Protein AF-A0A660PAE7-F1 (afdb_monomer_lite)

pLDDT: mean 78.56, std 19.28, range [38.31, 96.44]

Foldseek 3Di:
DDDDDDDDPPVPDDDPPPVVVVVVVVVVVVLVVQLVVQLVVQLVVQVVVVVPDDDPPVPDPDPVVVVVVSVVSSVVSSVVSVPVD

Sequence (85 aa):
MNITAVETASSCLQPKETEDESRKAKLAKFKKACQDFESIFLYYMLKTMRSATVKSSLLGNGLGSEIFTQIFDEGLAEKLAESGQ

Secondary structure (DSSP, 8-state):
----------------HHHHHHHHHHHHHHHHHHHHHHHHHHHHHHHHHHHSS---TTS---HHHHHHHHHHHHHHHHHHHHH--

Structure (mmCIF, N/CA/C/O backbone):
data_AF-A0A660PAE7-F1
#
_entry.id   AF-A0A660PAE7-F1
#
loop_
_atom_site.group_PDB
_atom_site.id
_atom_site.type_symbol
_atom_site.label_atom_id
_atom_site.label_alt_id
_atom_site.label_comp_id
_atom_site.label_asym_id
_atom_site.label_entity_id
_atom_site.label_seq_id
_atom_site.pdbx_PDB_ins_code
_atom_site.Cartn_x
_atom_site.Cartn_y
_atom_site.Cartn_z
_atom_site.occupancy
_atom_site.B_iso_or_equiv
_atom_site.auth_seq_id
_atom_site.auth_comp_id
_atom_site.auth_asym_id
_atom_site.auth_atom_id
_atom_site.pdbx_PDB_model_num
ATOM 1 N N . MET A 1 1 ? -38.145 14.696 67.285 1.00 39.66 1 MET A N 1
ATOM 2 C CA . MET A 1 1 ? -37.125 13.853 66.630 1.00 39.66 1 MET A CA 1
ATOM 3 C C . MET A 1 1 ? -37.086 14.251 65.168 1.00 39.66 1 MET A C 1
ATOM 5 O O . MET A 1 1 ? -37.997 13.910 64.431 1.00 39.66 1 MET A O 1
ATOM 9 N N . ASN A 1 2 ? -36.079 15.027 64.786 1.00 39.75 2 ASN A N 1
ATOM 10 C CA . ASN A 1 2 ? -35.701 15.268 63.393 1.00 39.75 2 ASN A CA 1
ATOM 11 C C . ASN A 1 2 ? -34.443 14.416 63.185 1.00 39.75 2 ASN A C 1
ATOM 13 O O . ASN A 1 2 ? -33.684 14.357 64.148 1.00 39.75 2 ASN A O 1
ATOM 17 N N . ILE A 1 3 ? -34.240 13.739 62.047 1.00 41.66 3 ILE A N 1
ATOM 18 C CA . ILE A 1 3 ? -33.328 14.114 60.939 1.00 41.66 3 ILE A CA 1
ATOM 19 C C . ILE A 1 3 ? -33.657 13.200 59.736 1.00 41.66 3 ILE A C 1
ATOM 21 O O . ILE A 1 3 ? -34.045 12.047 59.891 1.00 41.66 3 ILE A O 1
ATOM 25 N N . THR A 1 4 ? -33.553 13.778 58.548 1.00 48.97 4 THR A N 1
ATOM 26 C CA . THR A 1 4 ? -33.767 13.265 57.191 1.00 48.97 4 THR A CA 1
ATOM 27 C C . THR A 1 4 ? -32.601 12.455 56.602 1.00 48.97 4 THR A C 1
ATOM 29 O O . THR A 1 4 ? -31.450 12.728 56.922 1.00 48.97 4 THR A O 1
ATOM 32 N N . ALA A 1 5 ? -32.957 11.678 55.566 1.00 42.81 5 ALA A N 1
ATOM 33 C CA . ALA A 1 5 ? -32.216 11.387 54.325 1.00 42.81 5 ALA A CA 1
ATOM 34 C C . ALA A 1 5 ? -31.254 10.182 54.274 1.00 42.81 5 ALA A C 1
ATOM 36 O O . ALA A 1 5 ? -30.625 9.836 55.265 1.00 42.81 5 ALA A O 1
ATOM 37 N N . VAL A 1 6 ? -31.108 9.676 53.028 1.00 43.53 6 VAL A N 1
ATOM 38 C CA . VAL A 1 6 ? -30.015 8.827 52.496 1.00 43.53 6 VAL A CA 1
ATOM 39 C C . VAL A 1 6 ? -30.243 7.317 52.770 1.00 43.53 6 VAL A C 1
ATOM 41 O O . VAL A 1 6 ? -30.508 6.940 53.897 1.00 43.53 6 VAL A O 1
ATOM 44 N N . GLU A 1 7 ? -30.278 6.362 51.827 1.00 44.12 7 GLU A N 1
ATOM 45 C CA . GLU A 1 7 ? -29.612 6.213 50.527 1.00 44.12 7 GLU A CA 1
ATOM 46 C C . GLU A 1 7 ? -30.256 5.056 49.710 1.00 44.12 7 GLU A C 1
ATOM 48 O O . GLU A 1 7 ? -30.685 4.048 50.265 1.00 44.12 7 GLU A O 1
ATOM 53 N N . THR A 1 8 ? -30.299 5.231 48.384 1.00 43.91 8 THR A N 1
ATOM 54 C CA . THR A 1 8 ? -30.129 4.211 47.319 1.00 43.91 8 THR A CA 1
ATOM 55 C C . THR A 1 8 ? -30.994 2.936 47.276 1.00 43.91 8 THR A C 1
ATOM 57 O O . THR A 1 8 ? -30.547 1.827 47.546 1.00 43.91 8 THR A O 1
ATOM 60 N N . ALA A 1 9 ? -32.148 3.045 46.609 1.00 42.12 9 ALA A N 1
ATOM 61 C CA . ALA A 1 9 ? -32.619 1.996 45.692 1.00 42.12 9 ALA A CA 1
ATOM 62 C C . ALA A 1 9 ? -32.310 2.400 44.237 1.00 42.12 9 ALA A C 1
ATOM 64 O O . ALA A 1 9 ? -33.196 2.559 43.403 1.00 42.12 9 ALA A O 1
ATOM 65 N N . SER A 1 10 ? -31.023 2.612 43.944 1.00 46.56 10 SER A N 1
ATOM 66 C CA . SER A 1 10 ? -30.496 2.721 42.577 1.00 46.56 10 SER A CA 1
ATOM 67 C C . SER A 1 10 ? -30.081 1.323 42.111 1.00 46.56 10 SER A C 1
ATOM 69 O O . SER A 1 10 ? -28.900 1.030 41.953 1.00 46.56 10 SER A O 1
ATOM 71 N N . SER A 1 11 ? -31.042 0.403 41.982 1.00 50.56 11 SER A N 1
ATOM 72 C CA . SER A 1 11 ? -30.752 -0.991 41.605 1.00 50.56 11 SER A CA 1
ATOM 73 C C . SER A 1 11 ? -30.828 -1.256 40.097 1.00 50.56 11 SER A C 1
ATOM 75 O O . SER A 1 11 ? -30.896 -2.414 39.696 1.00 50.56 11 SER A O 1
ATOM 77 N N . CYS A 1 12 ? -30.827 -0.226 39.245 1.00 38.31 12 CYS A N 1
ATOM 78 C CA . CYS A 1 12 ? -31.034 -0.404 37.801 1.00 38.31 12 CYS A CA 1
ATOM 79 C C . CYS A 1 12 ? -30.032 0.345 36.907 1.00 38.31 12 CYS A C 1
ATOM 81 O O . CYS A 1 12 ? -30.394 0.772 35.815 1.00 38.31 12 CYS A O 1
ATOM 83 N N . LEU A 1 13 ? -28.769 0.476 37.316 1.00 55.03 13 LEU A N 1
ATOM 84 C CA . LEU A 1 13 ? -27.683 0.882 36.412 1.00 55.03 13 LEU A CA 1
ATOM 85 C C . LEU A 1 13 ? -26.593 -0.188 36.436 1.00 55.03 13 LEU A C 1
ATOM 87 O O . LEU A 1 13 ? -25.602 -0.103 37.152 1.00 55.03 13 LEU A O 1
ATOM 91 N N . GLN A 1 14 ? -26.836 -1.246 35.664 1.00 45.94 14 GLN A N 1
ATOM 92 C CA . GLN A 1 14 ? -25.815 -2.230 35.322 1.00 45.94 14 GLN A CA 1
ATOM 93 C C . GLN A 1 14 ? -24.766 -1.565 34.406 1.00 45.94 14 GLN A C 1
ATOM 95 O O . GLN A 1 14 ? -25.152 -0.848 33.476 1.00 45.94 14 GLN A O 1
ATOM 100 N N . PRO A 1 15 ? -23.459 -1.779 34.640 1.00 47.34 15 PRO A N 1
ATOM 101 C CA . PRO A 1 15 ? -22.389 -1.144 33.874 1.00 47.34 15 PRO A CA 1
ATOM 102 C C . PRO A 1 15 ? -22.385 -1.659 32.426 1.00 47.34 15 PRO A C 1
ATOM 104 O O . PRO A 1 15 ? -22.013 -2.799 32.171 1.00 47.34 15 PRO A O 1
ATOM 107 N N . LYS A 1 16 ? -22.796 -0.818 31.467 1.00 56.28 16 LYS A N 1
ATOM 108 C CA . LYS A 1 16 ? -22.750 -1.107 30.015 1.00 56.28 16 LYS A CA 1
ATOM 109 C C . LYS A 1 16 ? -21.416 -0.744 29.347 1.00 56.28 16 LYS A C 1
ATOM 111 O O . LYS A 1 16 ? -21.207 -1.027 28.173 1.00 56.28 16 LYS A O 1
ATOM 116 N N . GLU A 1 17 ? -20.501 -0.128 30.084 1.00 55.84 17 GLU A N 1
ATOM 117 C CA . GLU A 1 17 ? -19.349 0.572 29.506 1.00 55.84 17 GLU A CA 1
ATOM 118 C C . GLU A 1 17 ? -18.219 -0.364 29.030 1.00 55.84 17 GLU A C 1
ATOM 120 O O . GLU A 1 17 ? -17.448 0.006 28.151 1.00 55.84 17 GLU A O 1
ATOM 125 N N . THR A 1 18 ? -18.132 -1.605 29.522 1.00 61.38 18 THR A N 1
ATOM 126 C CA . THR A 1 18 ? -17.062 -2.552 29.137 1.00 61.38 18 THR A CA 1
ATOM 127 C C . THR A 1 18 ? -17.363 -3.338 27.855 1.00 61.38 18 THR A C 1
ATOM 129 O O . THR A 1 18 ? -16.450 -3.648 27.083 1.00 61.38 18 THR A O 1
ATOM 132 N N . GLU A 1 19 ? -18.633 -3.648 27.584 1.00 65.19 19 GLU A N 1
ATOM 133 C CA . GLU A 1 19 ? -19.041 -4.385 26.380 1.00 65.19 19 GLU A CA 1
ATOM 134 C C . GLU A 1 19 ? -19.000 -3.510 25.122 1.00 65.19 19 GLU A C 1
ATOM 136 O O . GLU A 1 19 ? -18.592 -3.978 24.053 1.00 65.19 19 GLU A O 1
ATOM 141 N N . ASP A 1 20 ? -19.354 -2.229 25.245 1.00 74.06 20 ASP A N 1
ATOM 142 C CA . ASP A 1 20 ? -19.326 -1.288 24.125 1.00 74.06 20 ASP A CA 1
ATOM 143 C C . ASP A 1 20 ? -17.900 -0.958 23.667 1.00 74.06 20 ASP A C 1
ATOM 145 O O . ASP A 1 20 ? -17.644 -0.907 22.461 1.00 74.06 20 ASP A O 1
ATOM 149 N N . GLU A 1 21 ? -16.945 -0.826 24.590 1.00 79.38 21 GLU A N 1
ATOM 150 C CA . GLU A 1 21 ? -15.529 -0.641 24.243 1.00 79.38 21 GLU A CA 1
ATOM 151 C C . GLU A 1 21 ? -14.934 -1.895 23.580 1.00 79.38 21 GLU A C 1
ATOM 153 O O . GLU A 1 21 ? -14.241 -1.803 22.562 1.00 79.38 21 GLU A O 1
ATOM 158 N N . SER A 1 22 ? -15.294 -3.092 24.060 1.00 86.81 22 SER A N 1
ATOM 159 C CA . SER A 1 22 ? -14.933 -4.364 23.411 1.00 86.81 22 SER A CA 1
ATOM 160 C C . SER A 1 22 ? -15.497 -4.465 21.987 1.00 86.81 22 SER A C 1
ATOM 162 O O . SER A 1 22 ? -14.809 -4.903 21.057 1.00 86.81 22 SER A O 1
ATOM 164 N N . ARG A 1 23 ? -16.738 -4.011 21.778 1.00 90.56 23 ARG A N 1
ATOM 165 C CA . ARG A 1 23 ? -17.392 -3.984 20.464 1.00 90.56 23 ARG A CA 1
ATOM 166 C C . ARG A 1 23 ? -16.739 -2.978 19.515 1.00 90.56 23 ARG A C 1
ATOM 168 O O . ARG A 1 23 ? -16.464 -3.340 18.371 1.00 90.56 23 ARG A O 1
ATOM 175 N N . LYS A 1 24 ? -16.428 -1.762 19.976 1.00 91.75 24 LYS A N 1
ATOM 176 C CA . LYS A 1 24 ? -15.684 -0.760 19.188 1.00 91.75 24 LYS A CA 1
ATOM 177 C C . LYS A 1 24 ? -14.301 -1.272 18.793 1.00 91.75 24 LYS A C 1
ATOM 179 O O . LYS A 1 24 ? -13.930 -1.165 17.627 1.00 91.75 24 LYS A O 1
ATOM 184 N N . ALA A 1 25 ? -13.574 -1.899 19.717 1.00 91.12 25 ALA A N 1
ATOM 185 C CA . ALA A 1 25 ? -12.264 -2.480 19.431 1.00 91.12 25 ALA A CA 1
ATOM 186 C C . ALA A 1 25 ? -12.340 -3.599 18.375 1.00 91.12 25 ALA A C 1
ATOM 188 O O . ALA A 1 25 ? -11.487 -3.679 17.489 1.00 91.12 25 ALA A O 1
ATOM 189 N N . LYS A 1 26 ? -13.376 -4.446 18.423 1.00 93.06 26 LYS A N 1
ATOM 190 C CA . LYS A 1 26 ? -13.629 -5.471 17.393 1.00 93.06 26 LYS A CA 1
ATOM 191 C C . LYS A 1 26 ? -13.971 -4.852 16.037 1.00 93.06 26 LYS A C 1
ATOM 193 O O . LYS A 1 26 ? -13.426 -5.290 15.028 1.00 93.06 26 LYS A O 1
ATOM 198 N N . LEU A 1 27 ? -14.815 -3.820 16.010 1.00 93.00 27 LEU A N 1
ATOM 199 C CA . LEU A 1 27 ? -15.168 -3.097 14.784 1.00 93.00 27 LEU A CA 1
ATOM 200 C C . LEU A 1 27 ? -13.958 -2.396 14.159 1.00 93.00 27 LEU A C 1
ATOM 202 O O . LEU A 1 27 ? -13.784 -2.464 12.948 1.00 93.00 27 LEU A O 1
ATOM 206 N N . ALA A 1 28 ? -13.089 -1.785 14.968 1.00 91.69 28 ALA A N 1
ATOM 207 C CA . ALA A 1 28 ? -11.859 -1.161 14.488 1.00 91.69 28 ALA A CA 1
ATOM 208 C C . ALA A 1 28 ? -10.916 -2.186 13.838 1.00 91.69 28 ALA A C 1
ATOM 210 O O . ALA A 1 28 ? -10.393 -1.946 12.753 1.00 91.69 28 ALA A O 1
ATOM 211 N N . LYS A 1 29 ? -10.753 -3.364 14.457 1.00 93.50 29 LYS A N 1
ATOM 212 C CA . LYS A 1 29 ? -9.964 -4.467 13.883 1.00 93.50 29 LYS A CA 1
ATOM 213 C C . LYS A 1 29 ? -10.565 -4.995 12.584 1.00 93.50 29 LYS A C 1
ATOM 215 O O . LYS A 1 29 ? -9.830 -5.246 11.637 1.00 93.50 29 LYS A O 1
ATOM 220 N N . PHE A 1 30 ? -11.887 -5.146 12.534 1.00 93.75 30 PHE A N 1
ATOM 221 C CA . PHE A 1 30 ? -12.584 -5.577 11.325 1.00 93.75 30 PHE A CA 1
ATOM 222 C C . PHE A 1 30 ? -12.415 -4.561 10.192 1.00 93.75 30 PHE A C 1
ATOM 224 O O . PHE A 1 30 ? -12.031 -4.931 9.088 1.00 93.75 30 PHE A O 1
ATOM 231 N N . LYS A 1 31 ? -12.599 -3.269 10.492 1.00 92.31 31 LYS A N 1
ATOM 232 C CA . LYS A 1 31 ? -12.371 -2.174 9.544 1.00 92.31 31 LYS A CA 1
ATOM 233 C C . LYS A 1 31 ? -10.932 -2.181 9.025 1.00 92.31 31 LYS A C 1
ATOM 235 O O . LYS A 1 31 ? -10.737 -2.057 7.822 1.00 92.31 31 LYS A O 1
ATOM 240 N N . LYS A 1 32 ? -9.943 -2.405 9.897 1.00 93.62 32 LYS A N 1
ATOM 241 C CA . LYS A 1 32 ? -8.538 -2.519 9.486 1.00 93.62 32 LYS A CA 1
ATOM 242 C C . LYS A 1 32 ? -8.297 -3.719 8.564 1.00 93.62 32 LYS A C 1
ATOM 244 O O . LYS A 1 32 ? -7.685 -3.555 7.518 1.00 93.62 32 LYS A O 1
ATOM 249 N N . ALA A 1 33 ? -8.857 -4.885 8.883 1.00 94.50 33 ALA A N 1
ATOM 250 C CA . ALA A 1 33 ? -8.766 -6.057 8.011 1.00 94.50 33 ALA A CA 1
ATOM 251 C C . ALA A 1 33 ? -9.400 -5.812 6.627 1.00 94.50 33 ALA A C 1
ATOM 253 O O . ALA A 1 33 ? -8.861 -6.260 5.618 1.00 94.50 33 ALA A O 1
ATOM 254 N N . CYS A 1 34 ? -10.514 -5.072 6.563 1.00 94.19 34 CYS A N 1
ATOM 255 C CA . CYS A 1 34 ? -11.118 -4.671 5.292 1.00 94.19 34 CYS A CA 1
ATOM 256 C C . CYS A 1 34 ? -10.220 -3.718 4.490 1.00 94.19 34 CYS A C 1
ATOM 258 O O . CYS A 1 34 ? -10.101 -3.907 3.285 1.00 94.19 34 CYS A O 1
ATOM 260 N N . GLN A 1 35 ? -9.558 -2.751 5.136 1.00 94.50 35 GLN A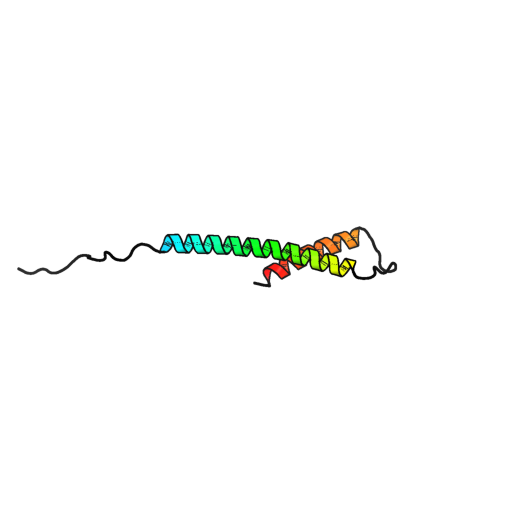 N 1
ATOM 261 C CA . GLN A 1 35 ? -8.593 -1.868 4.456 1.00 94.50 35 GLN A CA 1
ATOM 262 C C . GLN A 1 35 ? -7.423 -2.640 3.869 1.00 94.50 35 GLN A C 1
ATOM 264 O O . GLN A 1 35 ? -7.025 -2.391 2.737 1.00 94.50 35 GLN A O 1
ATOM 269 N N . ASP A 1 36 ? -6.875 -3.576 4.641 1.00 94.00 36 ASP A N 1
ATOM 270 C CA . ASP A 1 36 ? -5.732 -4.373 4.204 1.00 94.00 36 ASP A CA 1
ATOM 271 C C . ASP A 1 36 ? -6.128 -5.296 3.036 1.00 94.00 36 ASP A C 1
ATOM 273 O O . ASP A 1 36 ? -5.330 -5.567 2.144 1.00 94.00 36 ASP A O 1
ATOM 277 N N . PHE A 1 37 ? -7.382 -5.753 2.991 1.00 95.38 37 PHE A N 1
ATOM 278 C CA . PHE A 1 37 ? -7.910 -6.464 1.828 1.00 95.38 37 PHE A CA 1
ATOM 279 C C . PHE A 1 37 ? -8.097 -5.540 0.615 1.00 95.38 37 PHE A C 1
ATOM 281 O O . PHE A 1 37 ? -7.756 -5.912 -0.510 1.00 95.38 37 PHE A O 1
ATOM 288 N N . GLU A 1 38 ? -8.631 -4.339 0.833 1.00 94.06 38 GLU A N 1
ATOM 289 C CA . GLU A 1 38 ? -8.854 -3.354 -0.223 1.00 94.06 38 GLU A CA 1
ATOM 290 C C . GLU A 1 38 ? -7.538 -2.902 -0.867 1.00 94.06 38 GLU A C 1
ATOM 292 O O . GLU A 1 38 ? -7.472 -2.807 -2.093 1.00 94.06 38 GLU A O 1
ATOM 297 N N . SER A 1 39 ? -6.462 -2.727 -0.093 1.00 95.81 39 SER A N 1
ATOM 298 C CA . SER A 1 39 ? -5.144 -2.385 -0.644 1.00 95.81 39 SER A CA 1
ATOM 299 C C . SER A 1 39 ? -4.615 -3.480 -1.577 1.00 95.81 39 SER A C 1
ATOM 301 O O . SER A 1 39 ? -4.170 -3.184 -2.686 1.00 95.81 39 SER A O 1
ATOM 303 N N . ILE A 1 40 ? -4.748 -4.757 -1.201 1.00 95.50 40 ILE A N 1
ATOM 304 C CA . ILE A 1 40 ? -4.359 -5.893 -2.054 1.00 95.50 40 ILE A CA 1
ATOM 305 C C . ILE A 1 40 ? -5.197 -5.916 -3.338 1.00 95.50 40 ILE A C 1
ATOM 307 O O . ILE A 1 40 ? -4.662 -6.124 -4.433 1.00 95.50 40 ILE A O 1
ATOM 311 N N . PHE A 1 41 ? -6.508 -5.696 -3.219 1.00 95.88 41 PHE A N 1
ATOM 312 C CA . PHE A 1 41 ? -7.414 -5.665 -4.364 1.00 95.88 41 PHE A CA 1
ATOM 313 C C . PHE A 1 41 ? -7.058 -4.535 -5.341 1.00 95.88 41 PHE A C 1
ATOM 315 O O . PHE A 1 41 ? -6.915 -4.779 -6.543 1.00 95.88 41 PHE A O 1
ATOM 322 N N . LEU A 1 42 ? -6.855 -3.319 -4.832 1.00 95.75 42 LEU A N 1
ATOM 323 C CA . LEU A 1 42 ? -6.487 -2.152 -5.631 1.00 95.75 42 LEU A CA 1
ATOM 324 C C . LEU A 1 42 ? -5.120 -2.326 -6.291 1.00 95.75 42 LEU A C 1
ATOM 326 O O . LEU A 1 42 ? -4.981 -2.040 -7.480 1.00 95.75 42 LEU A O 1
ATOM 330 N N . TYR A 1 43 ? -4.138 -2.868 -5.573 1.00 96.44 43 TYR A N 1
ATOM 331 C CA . TYR A 1 43 ? -2.836 -3.197 -6.146 1.00 96.44 43 TYR A CA 1
ATOM 332 C C . TYR A 1 43 ? -2.974 -4.162 -7.332 1.00 96.44 43 TYR A C 1
ATOM 334 O O . TYR A 1 43 ? -2.423 -3.926 -8.412 1.00 96.44 43 TYR A O 1
ATOM 342 N N . TYR A 1 44 ? -3.757 -5.234 -7.170 1.00 95.38 44 TYR A N 1
ATOM 343 C CA . TYR A 1 44 ? -3.967 -6.207 -8.241 1.00 95.38 44 TYR A CA 1
ATOM 344 C C . TYR A 1 44 ? -4.713 -5.599 -9.437 1.00 95.38 44 TYR A C 1
ATOM 346 O O . TYR A 1 44 ? -4.385 -5.891 -10.593 1.00 95.38 44 TYR A O 1
ATOM 354 N N . MET A 1 45 ? -5.679 -4.717 -9.175 1.00 94.69 45 MET A N 1
ATOM 355 C CA . MET A 1 45 ? -6.389 -3.961 -10.204 1.00 94.69 45 MET A CA 1
ATOM 356 C C . MET A 1 45 ? -5.424 -3.075 -11.005 1.00 94.69 45 MET A C 1
ATOM 358 O O . MET A 1 45 ? -5.374 -3.196 -12.230 1.00 94.69 45 MET A O 1
ATOM 362 N N . LEU A 1 46 ? -4.608 -2.253 -10.335 1.00 94.19 46 LEU A N 1
ATOM 363 C CA . LEU A 1 46 ? -3.618 -1.368 -10.967 1.00 94.19 46 LEU A CA 1
ATOM 364 C C . LEU A 1 46 ? -2.614 -2.160 -11.813 1.00 94.19 46 LEU A C 1
ATOM 366 O O . LEU A 1 46 ? -2.380 -1.848 -12.986 1.00 94.19 46 LEU A O 1
ATOM 370 N N . LYS A 1 47 ? -2.094 -3.256 -11.254 1.00 92.88 47 LYS A N 1
ATOM 371 C CA . LYS A 1 47 ? -1.183 -4.170 -11.948 1.00 92.88 47 LYS A CA 1
ATOM 372 C C . LYS A 1 47 ? -1.812 -4.767 -13.208 1.00 92.88 47 LYS A C 1
ATOM 374 O O . LYS A 1 47 ? -1.158 -4.849 -14.253 1.00 92.88 47 LYS A O 1
ATOM 379 N N . THR A 1 48 ? -3.076 -5.176 -13.127 1.00 92.44 48 THR A N 1
ATOM 380 C CA . THR A 1 48 ? -3.810 -5.752 -14.263 1.00 92.44 48 THR A CA 1
ATOM 381 C C . THR A 1 48 ? -4.067 -4.701 -15.338 1.00 92.44 48 THR A C 1
ATOM 383 O O . THR A 1 48 ? -3.807 -4.963 -16.511 1.00 92.44 48 THR A O 1
ATOM 386 N N . MET A 1 49 ? -4.482 -3.489 -14.956 1.00 91.12 49 MET A N 1
ATOM 387 C CA . MET A 1 49 ? -4.683 -2.372 -15.887 1.00 91.12 49 MET A CA 1
ATOM 388 C C . MET A 1 49 ? -3.404 -2.043 -16.660 1.00 91.12 49 MET A C 1
ATOM 390 O O . MET A 1 49 ? -3.449 -1.864 -17.875 1.00 91.12 49 MET A O 1
ATOM 394 N N . ARG A 1 50 ? -2.248 -2.025 -15.988 1.00 86.44 50 ARG A N 1
ATOM 395 C CA . ARG A 1 50 ? -0.952 -1.779 -16.635 1.00 86.44 50 ARG A CA 1
ATOM 396 C C . ARG A 1 50 ? -0.475 -2.953 -17.495 1.00 86.44 50 ARG A C 1
ATOM 398 O O . ARG A 1 50 ? 0.227 -2.744 -18.476 1.00 86.44 50 ARG A O 1
ATOM 405 N N . SER A 1 51 ? -0.855 -4.179 -17.147 1.00 85.69 51 SER A N 1
ATOM 406 C CA . SER A 1 51 ? -0.570 -5.362 -17.973 1.00 85.69 51 SER A CA 1
ATOM 407 C C . SER A 1 51 ? -1.443 -5.413 -19.231 1.00 85.69 51 SER A C 1
ATOM 409 O O . SER A 1 51 ? -1.030 -5.984 -20.236 1.00 85.69 51 SER A O 1
ATOM 411 N N . ALA A 1 52 ? -2.634 -4.809 -19.184 1.00 86.75 52 ALA A N 1
ATOM 412 C CA . ALA A 1 52 ? -3.565 -4.730 -20.306 1.00 86.75 52 ALA A CA 1
ATOM 413 C C . ALA A 1 52 ? -3.196 -3.650 -21.343 1.00 86.75 52 ALA A C 1
ATOM 415 O O . ALA A 1 52 ? -3.770 -3.639 -22.433 1.00 86.75 52 ALA A O 1
ATOM 416 N N . THR A 1 53 ? -2.254 -2.746 -21.044 1.00 81.44 53 TH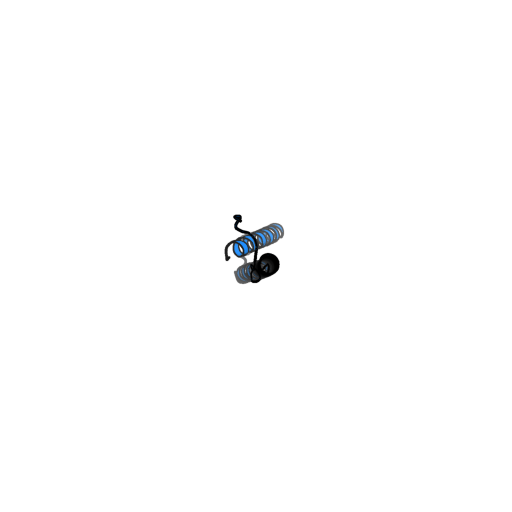R A N 1
ATOM 417 C CA . THR A 1 53 ? -1.773 -1.749 -22.010 1.00 81.44 53 THR A CA 1
ATOM 418 C C . THR A 1 53 ? -0.583 -2.280 -22.812 1.00 81.44 53 THR A C 1
ATOM 420 O O . THR A 1 53 ? 0.264 -3.021 -22.312 1.00 81.44 53 THR A O 1
ATOM 423 N N . VAL A 1 54 ? -0.508 -1.912 -24.096 1.00 72.94 54 VAL A N 1
ATOM 424 C CA . VAL A 1 54 ? 0.620 -2.290 -24.958 1.00 72.94 54 VAL A CA 1
ATOM 425 C C . VAL A 1 54 ? 1.879 -1.598 -24.440 1.00 72.94 54 VAL A C 1
ATOM 427 O O . VAL A 1 54 ? 1.997 -0.374 -24.514 1.00 72.94 54 VAL A O 1
ATOM 430 N N . LYS A 1 55 ? 2.834 -2.378 -23.922 1.00 69.88 55 LYS A N 1
ATOM 431 C CA . LYS A 1 55 ? 4.150 -1.865 -23.530 1.00 69.88 55 LYS A CA 1
ATOM 432 C C . LYS A 1 55 ? 4.887 -1.389 -24.785 1.00 69.88 55 LYS A C 1
ATOM 434 O O . LYS A 1 55 ? 5.321 -2.197 -25.606 1.00 69.88 55 LYS A O 1
ATOM 439 N N . SER A 1 56 ? 5.025 -0.076 -24.952 1.00 63.03 56 SER A N 1
ATOM 440 C CA . SER A 1 56 ? 5.791 0.508 -26.055 1.00 63.03 56 SER A CA 1
ATOM 441 C C . SER A 1 56 ? 7.258 0.092 -25.946 1.00 63.03 56 SER A C 1
ATOM 443 O O . SER A 1 56 ? 7.959 0.531 -25.040 1.00 63.03 56 SER A O 1
ATOM 445 N N . SER A 1 57 ? 7.756 -0.689 -26.909 1.00 62.53 57 SER A N 1
ATOM 446 C CA . SER A 1 57 ? 9.172 -1.099 -26.988 1.00 62.53 57 SER A CA 1
ATOM 447 C C . SER A 1 57 ? 10.162 0.081 -27.067 1.00 62.53 57 SER A C 1
ATOM 449 O O . SER A 1 57 ? 11.367 -0.127 -26.963 1.00 62.53 57 SER A O 1
ATOM 451 N N . LEU A 1 58 ? 9.658 1.304 -27.268 1.00 64.44 58 LEU A N 1
ATOM 452 C CA . LEU A 1 58 ? 10.426 2.539 -27.414 1.00 64.44 58 LEU A CA 1
ATOM 453 C C . LEU A 1 58 ? 10.783 3.206 -26.071 1.00 64.44 58 LEU A C 1
ATOM 455 O O . LEU A 1 58 ? 11.811 3.869 -25.986 1.00 64.44 58 LEU A O 1
ATOM 459 N N . LEU A 1 59 ? 9.972 3.025 -25.020 1.00 64.50 59 LEU A N 1
ATOM 460 C CA . LEU A 1 59 ? 10.226 3.585 -23.687 1.00 64.50 59 LEU A CA 1
ATOM 461 C C . LEU A 1 59 ? 10.574 2.456 -22.716 1.00 64.50 59 LEU A C 1
ATOM 463 O O . LEU A 1 59 ? 9.723 1.956 -21.995 1.00 64.50 59 LEU A O 1
ATOM 467 N N . GLY A 1 60 ? 11.843 2.043 -22.766 1.00 56.84 60 GLY A N 1
ATOM 468 C CA . GLY A 1 60 ? 12.566 1.264 -21.757 1.00 56.84 60 GLY A CA 1
ATOM 469 C C . GLY A 1 60 ? 11.744 0.345 -20.849 1.00 56.84 60 GLY A C 1
ATOM 470 O O . GLY A 1 60 ? 11.436 0.708 -19.719 1.00 56.84 60 GLY A O 1
ATOM 471 N N . ASN A 1 61 ? 11.536 -0.901 -21.282 1.00 66.75 61 ASN A N 1
ATOM 472 C CA . ASN A 1 61 ? 11.105 -2.018 -20.427 1.00 66.75 61 ASN A CA 1
ATOM 473 C C . ASN A 1 61 ? 12.253 -2.488 -19.505 1.00 66.75 61 ASN A C 1
ATOM 475 O O . ASN A 1 61 ? 12.636 -3.657 -19.507 1.00 66.75 61 ASN A O 1
ATOM 479 N N . GLY A 1 62 ? 12.888 -1.561 -18.788 1.00 76.75 62 GLY A N 1
ATOM 480 C CA . GLY A 1 62 ? 13.998 -1.868 -17.891 1.00 76.75 62 GLY A CA 1
ATOM 481 C C . GLY A 1 62 ? 13.503 -2.422 -16.556 1.00 76.75 62 GLY A C 1
ATOM 482 O O . GLY A 1 62 ? 12.526 -1.919 -16.005 1.00 76.75 62 GLY A O 1
ATOM 483 N N . LEU A 1 63 ? 14.237 -3.387 -15.990 1.00 79.25 63 LEU A N 1
ATOM 484 C CA . LEU A 1 63 ? 13.960 -3.976 -14.671 1.00 79.25 63 LEU A CA 1
ATOM 485 C C . LEU A 1 63 ? 13.742 -2.907 -13.581 1.00 79.25 63 LEU A C 1
ATOM 487 O O . LEU A 1 63 ? 12.833 -3.024 -12.767 1.00 79.25 63 LEU A O 1
ATOM 491 N N . GLY A 1 64 ? 14.530 -1.826 -13.598 1.00 85.50 64 GLY A N 1
ATOM 492 C CA . GLY A 1 64 ? 14.385 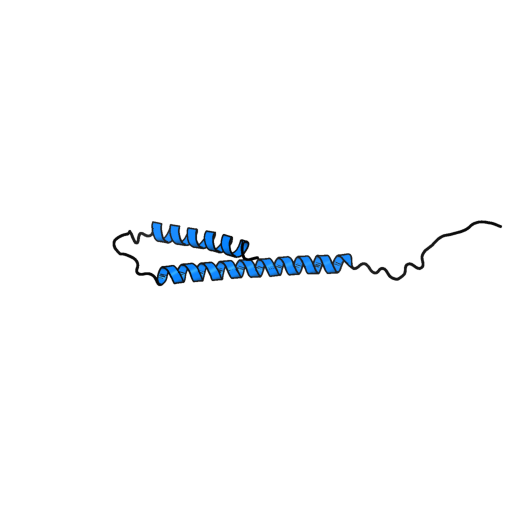-0.726 -12.639 1.00 85.50 64 GLY A CA 1
ATOM 493 C C . GLY A 1 64 ? 13.066 0.045 -12.771 1.00 85.50 64 GLY A C 1
ATOM 494 O O . GLY A 1 64 ? 12.497 0.451 -11.762 1.00 85.50 64 GLY A O 1
ATOM 495 N N . SER A 1 65 ? 12.544 0.209 -13.992 1.00 85.06 65 SER A N 1
ATOM 496 C CA . SER A 1 65 ? 11.249 0.862 -14.217 1.00 85.06 65 SER A CA 1
ATOM 497 C C . SER A 1 65 ? 10.095 -0.014 -13.733 1.00 85.06 65 SER A C 1
ATOM 499 O O . SER A 1 65 ? 9.164 0.499 -13.111 1.00 85.06 65 SER A O 1
ATOM 501 N N . GLU A 1 66 ? 10.174 -1.331 -13.950 1.00 86.00 66 GLU A N 1
ATOM 502 C CA . GLU A 1 66 ? 9.169 -2.273 -13.447 1.00 86.00 66 GLU A CA 1
ATOM 503 C C . GLU A 1 66 ? 9.152 -2.323 -11.918 1.00 86.00 66 GLU A C 1
ATOM 505 O O . GLU A 1 66 ? 8.077 -2.247 -11.330 1.00 86.00 66 GLU A O 1
ATOM 510 N N . ILE A 1 67 ? 10.321 -2.371 -11.272 1.00 90.38 67 ILE A N 1
ATOM 511 C CA . ILE A 1 67 ? 10.414 -2.353 -9.805 1.00 90.38 67 ILE A CA 1
ATOM 512 C C . ILE A 1 67 ? 9.871 -1.036 -9.244 1.00 90.38 67 ILE A C 1
ATOM 514 O O . ILE A 1 67 ? 9.032 -1.054 -8.348 1.00 90.38 67 ILE A O 1
ATOM 518 N N . PHE A 1 68 ? 10.295 0.110 -9.790 1.00 91.50 68 PHE A N 1
ATOM 519 C CA . PHE A 1 68 ? 9.797 1.413 -9.342 1.00 91.50 68 PHE A CA 1
ATOM 520 C C . PHE A 1 68 ? 8.278 1.516 -9.487 1.00 91.50 68 PHE A C 1
ATOM 522 O O . PHE A 1 68 ? 7.592 1.985 -8.586 1.00 91.50 68 PHE A O 1
ATOM 529 N N . THR A 1 69 ? 7.753 1.033 -10.609 1.00 91.19 69 THR A N 1
ATOM 530 C CA . THR A 1 69 ? 6.317 1.003 -10.870 1.00 91.19 69 THR A CA 1
ATOM 531 C C . THR A 1 69 ? 5.573 0.128 -9.866 1.00 91.19 69 THR A C 1
ATOM 533 O O . THR A 1 69 ? 4.533 0.541 -9.375 1.00 91.19 69 THR A O 1
ATOM 536 N N . GLN A 1 70 ? 6.100 -1.053 -9.533 1.00 92.25 70 GLN A N 1
ATOM 537 C CA . GLN A 1 70 ? 5.483 -1.934 -8.538 1.00 92.25 70 GLN A CA 1
ATOM 538 C C . GLN A 1 70 ? 5.431 -1.280 -7.155 1.00 92.25 70 GLN A C 1
ATOM 540 O O . GLN A 1 70 ? 4.380 -1.312 -6.525 1.00 92.25 70 GLN A O 1
ATOM 545 N N . ILE A 1 71 ? 6.529 -0.649 -6.726 1.00 94.56 71 ILE A N 1
ATOM 546 C CA . ILE A 1 71 ? 6.601 0.082 -5.450 1.00 94.56 71 ILE A CA 1
ATOM 547 C C . ILE A 1 71 ? 5.626 1.267 -5.453 1.00 94.56 71 ILE A C 1
ATOM 549 O O . ILE A 1 71 ? 4.955 1.542 -4.461 1.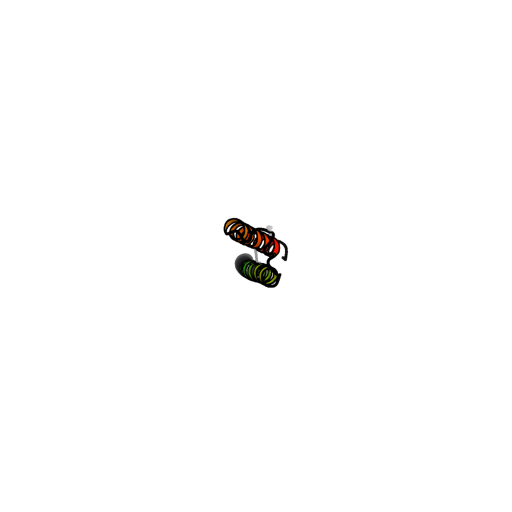00 94.56 71 ILE A O 1
ATOM 553 N N . PHE A 1 72 ? 5.532 1.976 -6.578 1.00 94.75 72 PHE A N 1
ATOM 554 C CA . PHE A 1 72 ? 4.601 3.087 -6.734 1.00 94.75 72 PHE A CA 1
ATOM 555 C C . PHE A 1 72 ? 3.140 2.625 -6.664 1.00 94.75 72 PHE A C 1
ATOM 557 O O . PHE A 1 72 ? 2.347 3.226 -5.943 1.00 94.75 72 PHE A O 1
ATOM 564 N N . ASP A 1 73 ? 2.792 1.555 -7.380 1.00 94.88 73 ASP A N 1
ATOM 565 C CA . ASP A 1 73 ? 1.439 0.996 -7.400 1.00 94.88 73 ASP A CA 1
ATOM 566 C C . ASP A 1 73 ? 1.047 0.444 -6.009 1.00 94.88 73 ASP A C 1
ATOM 568 O O . ASP A 1 73 ? -0.113 0.562 -5.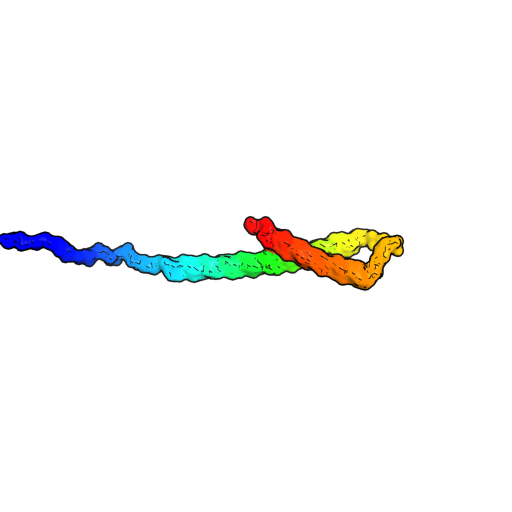618 1.00 94.88 73 ASP A O 1
ATOM 572 N N . GLU A 1 74 ? 1.997 -0.097 -5.235 1.00 94.94 74 GLU A N 1
ATOM 573 C CA . GLU A 1 74 ? 1.795 -0.536 -3.843 1.00 94.94 74 GLU A CA 1
ATOM 574 C C . GLU A 1 74 ? 1.458 0.642 -2.916 1.00 94.94 74 GLU A C 1
ATOM 576 O O . GLU A 1 74 ? 0.396 0.652 -2.292 1.00 94.94 74 GLU A O 1
ATOM 581 N N . GLY A 1 75 ? 2.286 1.693 -2.902 1.00 95.25 75 GLY A N 1
ATOM 582 C CA . GLY A 1 75 ? 2.017 2.881 -2.082 1.00 95.25 75 GLY A CA 1
ATOM 583 C C . GLY A 1 75 ? 0.747 3.629 -2.503 1.00 95.25 75 GLY A C 1
ATOM 584 O O . GLY A 1 75 ? 0.029 4.181 -1.666 1.00 95.25 75 GLY A O 1
ATOM 585 N N . LEU A 1 76 ? 0.429 3.625 -3.801 1.00 95.56 76 LEU A N 1
ATOM 586 C CA . LEU A 1 76 ? -0.821 4.183 -4.307 1.00 95.56 76 LEU A CA 1
ATOM 587 C C . LEU A 1 76 ? -2.030 3.373 -3.819 1.00 95.56 76 LEU A C 1
ATOM 589 O O . LEU A 1 76 ? -3.011 3.965 -3.371 1.00 95.56 76 LEU A O 1
ATOM 593 N N . ALA A 1 77 ? -1.962 2.042 -3.873 1.00 95.94 77 ALA A N 1
ATOM 594 C CA . ALA A 1 77 ? -3.034 1.170 -3.407 1.00 95.94 77 ALA A CA 1
ATOM 595 C C . ALA A 1 77 ? -3.296 1.322 -1.900 1.00 95.94 77 ALA A C 1
ATOM 597 O O . ALA A 1 77 ? -4.457 1.392 -1.493 1.00 95.94 77 ALA A O 1
ATOM 598 N N . GLU A 1 78 ? -2.245 1.451 -1.084 1.00 94.81 78 GLU A N 1
ATOM 599 C CA . GLU A 1 78 ? -2.373 1.748 0.348 1.00 94.81 78 GLU A CA 1
ATOM 600 C C . GLU A 1 78 ? -3.092 3.080 0.590 1.00 94.81 78 GLU A C 1
ATOM 602 O O . GLU A 1 78 ? -4.053 3.139 1.358 1.00 94.81 78 GLU A O 1
ATOM 607 N N . LYS A 1 79 ? -2.686 4.151 -0.106 1.00 95.19 79 LYS A N 1
ATOM 608 C CA . LYS A 1 79 ? -3.307 5.477 0.054 1.00 95.19 79 LYS A CA 1
ATOM 609 C C . LYS A 1 79 ? -4.765 5.500 -0.382 1.00 95.19 79 LYS A C 1
ATOM 611 O O . LYS A 1 79 ? -5.588 6.144 0.268 1.00 95.19 79 LYS A O 1
ATOM 616 N N . LEU A 1 80 ? -5.092 4.792 -1.458 1.00 94.12 80 LEU A N 1
ATOM 617 C CA . LEU A 1 80 ? -6.468 4.673 -1.926 1.00 94.12 80 LEU A CA 1
ATOM 618 C C . LEU A 1 80 ? -7.336 3.917 -0.907 1.00 94.12 80 LEU A C 1
ATOM 620 O O . LEU A 1 80 ? -8.397 4.429 -0.549 1.00 94.12 80 LEU A O 1
ATOM 624 N N . ALA A 1 81 ? -6.851 2.793 -0.368 1.00 93.81 81 ALA A N 1
ATOM 625 C CA . ALA A 1 81 ? -7.542 2.015 0.668 1.00 93.81 81 ALA A CA 1
ATOM 626 C C . ALA A 1 81 ? -7.695 2.771 2.007 1.00 93.81 81 ALA A C 1
ATOM 628 O O . ALA A 1 81 ? -8.649 2.559 2.757 1.00 93.81 81 ALA A O 1
ATOM 629 N N . GLU A 1 82 ? -6.773 3.683 2.329 1.00 91.94 82 GLU A N 1
ATOM 630 C CA . GLU A 1 82 ? -6.919 4.598 3.468 1.00 91.94 82 GLU A CA 1
ATOM 631 C C . GLU A 1 82 ? -7.996 5.667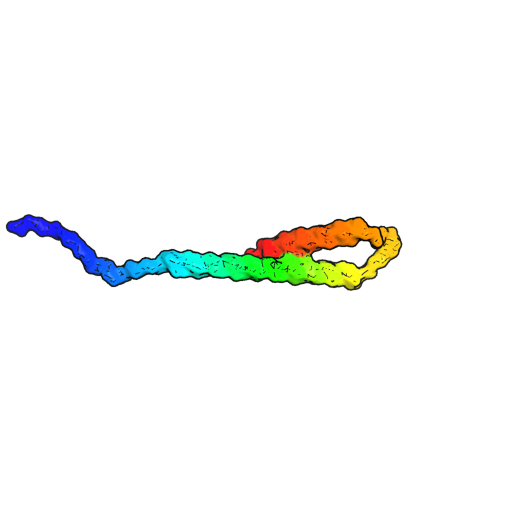 3.225 1.00 91.94 82 GLU A C 1
ATOM 633 O O . GLU A 1 82 ? -8.715 6.032 4.154 1.00 91.94 82 GLU A O 1
ATOM 638 N N . SER A 1 83 ? -8.110 6.168 1.990 1.00 88.38 83 SER A N 1
ATOM 639 C CA . SER A 1 83 ? -9.009 7.278 1.635 1.00 88.38 83 SER A CA 1
ATOM 640 C C . SER A 1 83 ? -10.459 6.876 1.336 1.00 88.38 83 SER A C 1
ATOM 642 O O . SER A 1 83 ? -11.342 7.725 1.411 1.00 88.38 83 SER A O 1
ATOM 644 N N . GLY A 1 84 ? -10.719 5.608 1.002 1.00 75.81 84 GLY A N 1
ATOM 645 C CA . GLY A 1 84 ? -12.047 5.102 0.618 1.00 75.81 84 GLY A CA 1
ATOM 646 C C . GLY A 1 84 ? -13.033 4.861 1.773 1.00 75.81 84 GLY A C 1
ATOM 647 O O . GLY A 1 84 ? -14.042 4.189 1.569 1.00 75.81 84 GLY A O 1
ATOM 648 N N . GLN A 1 85 ? -12.738 5.364 2.979 1.00 58.59 85 GLN A N 1
ATOM 649 C CA . GLN A 1 85 ? -13.379 4.985 4.247 1.00 58.59 85 GLN A CA 1
ATOM 650 C C . GLN A 1 85 ? -14.409 5.947 4.829 1.00 58.59 85 GLN A C 1
ATOM 652 O O . GLN A 1 85 ? -14.239 7.175 4.689 1.00 58.59 85 GLN A O 1
#

Radius of gyration: 28.01 Å; chains: 1; bounding box: 52×22×94 Å